Protein AF-A0A8J4EE66-F1 (afdb_monomer_lite)

Sequence (55 aa):
MPRRTERVGEPEDIAAAVAFLGFDDAAWITGHTLPVEGGVLTGPHPIDLSPPDTP

pLDDT: mean 83.83, std 15.21, range [49.06, 97.94]

Organism: NCBI:txid65505

InterPro domains:
  IPR002347 Short-chain dehydrogenase/reductase SDR [PF13561] (6-40)
  IPR036291 NAD(P)-binding domain superfamily [SSF51735] (6-41)

Structure (mmCIF, N/CA/C/O backbone):
data_AF-A0A8J4EE66-F1
#
_entry.id   AF-A0A8J4EE66-F1
#
loop_
_atom_site.group_PDB
_atom_site.id
_atom_site.type_symbol
_atom_site.label_atom_id
_atom_site.label_alt_id
_atom_site.label_comp_id
_atom_site.label_asym_id
_atom_site.label_entity_id
_atom_site.label_seq_id
_atom_site.pdbx_PDB_ins_code
_atom_site.Cartn_x
_atom_site.Cartn_y
_atom_site.Cartn_z
_atom_site.occupancy
_atom_site.B_iso_or_equiv
_atom_site.auth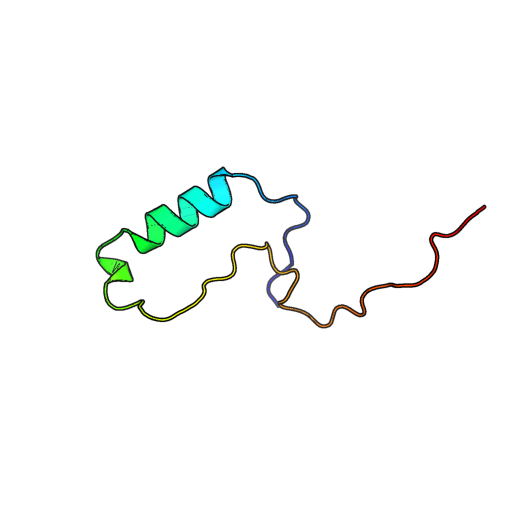_seq_id
_atom_site.auth_comp_id
_atom_site.auth_asym_id
_atom_site.auth_atom_id
_atom_site.pdbx_PDB_model_num
ATOM 1 N N . MET A 1 1 ? 0.740 -18.827 -14.784 1.00 49.06 1 MET A N 1
ATOM 2 C CA . MET A 1 1 ? 1.767 -17.980 -14.142 1.00 49.06 1 MET A CA 1
ATOM 3 C C . MET A 1 1 ? 1.408 -16.533 -14.447 1.00 49.06 1 MET A C 1
ATOM 5 O O . MET A 1 1 ? 1.234 -16.253 -15.631 1.00 49.06 1 MET A O 1
ATOM 9 N N . PRO A 1 2 ? 1.191 -15.654 -13.453 1.00 54.47 2 PRO A N 1
ATOM 10 C CA . PRO A 1 2 ? 0.934 -14.242 -13.730 1.00 54.47 2 PRO A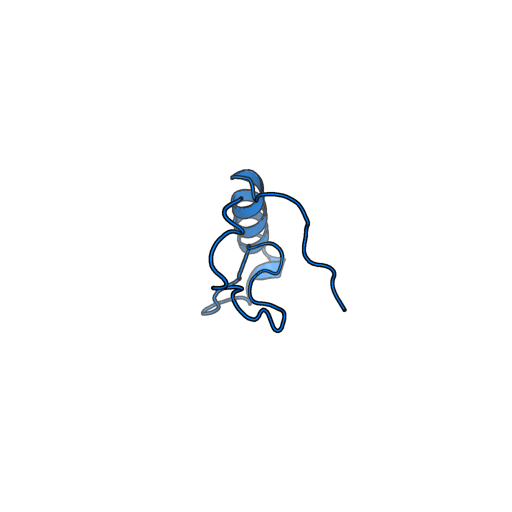 CA 1
ATOM 11 C C . PRO A 1 2 ? 2.142 -13.652 -14.468 1.00 54.47 2 PRO A C 1
ATOM 13 O O . PRO A 1 2 ? 3.287 -13.873 -14.076 1.00 54.47 2 PRO A O 1
ATOM 16 N N . ARG A 1 3 ? 1.888 -12.982 -15.593 1.00 60.62 3 ARG A N 1
ATOM 17 C CA . ARG A 1 3 ? 2.930 -12.356 -16.412 1.00 60.62 3 ARG A CA 1
ATOM 18 C C . ARG A 1 3 ? 3.345 -11.051 -15.731 1.00 60.62 3 ARG A C 1
ATOM 20 O O . ARG A 1 3 ? 2.473 -10.282 -15.338 1.00 60.62 3 ARG A O 1
ATOM 27 N N . ARG A 1 4 ? 4.652 -10.814 -15.593 1.00 62.56 4 ARG A N 1
ATOM 28 C CA . ARG A 1 4 ? 5.182 -9.531 -15.112 1.00 62.56 4 ARG A CA 1
ATOM 29 C C . ARG A 1 4 ? 4.716 -8.424 -16.056 1.00 62.56 4 ARG A C 1
ATOM 31 O O . ARG A 1 4 ? 4.701 -8.621 -17.273 1.00 62.56 4 ARG A O 1
ATOM 38 N N . THR A 1 5 ? 4.338 -7.280 -15.504 1.00 73.88 5 THR A N 1
ATOM 39 C CA . THR A 1 5 ? 3.998 -6.124 -16.331 1.00 73.88 5 THR A CA 1
ATOM 40 C C . THR A 1 5 ? 5.279 -5.595 -16.984 1.00 73.88 5 THR A C 1
ATOM 42 O O . THR A 1 5 ? 6.270 -5.357 -16.300 1.00 73.88 5 THR A O 1
ATOM 45 N N . GLU A 1 6 ? 5.274 -5.408 -18.306 1.00 78.25 6 GLU A N 1
ATOM 46 C CA . GLU A 1 6 ? 6.420 -4.890 -19.082 1.00 78.25 6 GLU A CA 1
ATOM 47 C C . GLU A 1 6 ? 6.543 -3.351 -19.018 1.00 78.25 6 GLU A C 1
ATOM 49 O O . GLU A 1 6 ? 7.253 -2.742 -19.813 1.00 78.25 6 GLU A O 1
ATOM 54 N N . ARG A 1 7 ? 5.841 -2.700 -18.080 1.00 87.56 7 ARG A N 1
ATOM 55 C CA . ARG A 1 7 ? 5.764 -1.238 -17.950 1.00 87.56 7 ARG A CA 1
ATOM 56 C C . ARG A 1 7 ? 6.394 -0.761 -16.644 1.00 87.56 7 ARG A C 1
ATOM 58 O O . ARG A 1 7 ? 6.358 -1.469 -15.639 1.00 87.56 7 ARG A O 1
ATOM 65 N N . VAL A 1 8 ? 6.917 0.462 -16.662 1.00 88.38 8 VAL A N 1
ATOM 66 C CA . VAL A 1 8 ? 7.376 1.163 -15.456 1.00 88.38 8 VAL A CA 1
ATOM 67 C C . VAL A 1 8 ? 6.161 1.586 -14.628 1.00 88.38 8 VAL A C 1
ATOM 69 O O . VAL A 1 8 ? 5.176 2.073 -15.180 1.00 88.38 8 VAL A O 1
ATOM 72 N N . GLY A 1 9 ? 6.224 1.364 -13.313 1.00 91.06 9 G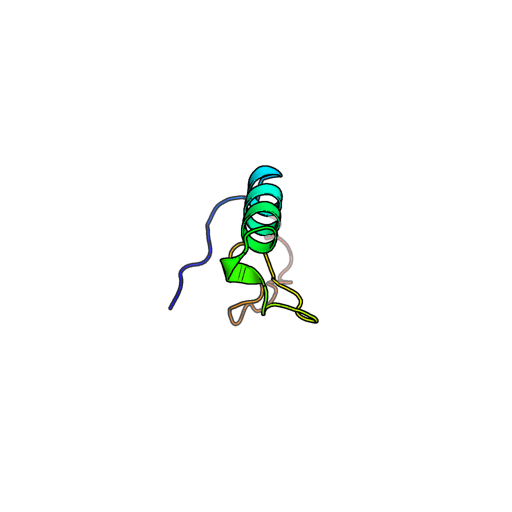LY A N 1
ATOM 73 C CA . GLY A 1 9 ? 5.178 1.801 -12.390 1.00 91.06 9 GLY A CA 1
ATOM 74 C C . GLY A 1 9 ? 5.063 3.324 -12.349 1.00 91.06 9 GLY A C 1
ATOM 75 O O . GLY A 1 9 ? 6.070 4.029 -12.401 1.00 91.06 9 GLY A O 1
ATOM 76 N N . GLU A 1 10 ? 3.837 3.814 -12.238 1.00 95.81 10 GLU A N 1
ATOM 77 C CA . GLU A 1 10 ? 3.511 5.238 -12.149 1.00 95.81 10 GLU A CA 1
ATOM 78 C C . GLU A 1 10 ? 2.959 5.559 -10.746 1.00 95.81 10 GLU A C 1
ATOM 80 O O . GLU A 1 10 ? 2.495 4.649 -10.047 1.00 95.81 10 GLU A O 1
ATOM 85 N N . PRO A 1 11 ? 3.008 6.822 -10.281 1.00 97.62 11 PRO A N 1
ATOM 86 C CA . PRO A 1 11 ? 2.470 7.209 -8.971 1.00 97.62 11 PRO A CA 1
ATOM 87 C C . PRO A 1 11 ? 1.022 6.748 -8.726 1.00 97.62 11 PRO A C 1
ATOM 89 O O . PRO A 1 11 ? 0.651 6.385 -7.606 1.00 97.62 11 PRO A O 1
ATOM 92 N N . GLU A 1 12 ? 0.222 6.714 -9.786 1.00 97.69 12 GLU A N 1
ATOM 93 C CA . GLU A 1 12 ? -1.176 6.299 -9.803 1.00 97.69 12 GLU A CA 1
ATOM 94 C C . GLU A 1 12 ? -1.358 4.832 -9.389 1.00 97.69 12 GLU A C 1
ATOM 96 O O . GLU A 1 12 ? -2.380 4.490 -8.794 1.00 97.69 12 GLU A O 1
ATOM 101 N N . ASP A 1 13 ? -0.361 3.974 -9.618 1.00 96.12 13 ASP A N 1
ATOM 102 C CA . ASP A 1 13 ? -0.418 2.565 -9.222 1.00 96.12 13 ASP A CA 1
ATOM 103 C C . ASP A 1 13 ? -0.385 2.402 -7.701 1.00 96.12 13 ASP A C 1
ATOM 105 O O . ASP A 1 13 ? -1.137 1.610 -7.127 1.00 96.12 13 ASP A O 1
ATOM 109 N N . ILE A 1 14 ? 0.455 3.196 -7.031 1.00 97.00 14 ILE A N 1
ATOM 110 C CA . ILE A 1 14 ? 0.504 3.236 -5.568 1.00 97.00 14 ILE A CA 1
ATOM 111 C C . ILE A 1 14 ? -0.762 3.896 -5.024 1.00 97.00 14 ILE A C 1
ATOM 113 O O . ILE A 1 14 ? -1.352 3.387 -4.071 1.00 97.00 14 ILE A O 1
ATOM 117 N N . ALA A 1 15 ? -1.215 4.993 -5.640 1.00 97.94 15 ALA A N 1
ATOM 118 C CA . ALA A 1 15 ? -2.441 5.673 -5.230 1.00 97.94 15 ALA A CA 1
ATOM 119 C C . ALA A 1 15 ? -3.664 4.743 -5.305 1.00 97.94 15 ALA A C 1
ATOM 121 O O . ALA A 1 15 ? -4.465 4.715 -4.372 1.00 97.94 15 ALA A O 1
ATOM 122 N N . ALA A 1 16 ? -3.775 3.932 -6.361 1.00 97.19 16 ALA A N 1
ATOM 123 C CA . ALA A 1 16 ? -4.834 2.939 -6.503 1.00 97.19 16 ALA A CA 1
ATOM 124 C C . ALA A 1 16 ? -4.758 1.847 -5.423 1.00 97.19 16 ALA A C 1
ATOM 126 O O . ALA A 1 16 ? -5.785 1.482 -4.850 1.00 97.19 16 ALA A O 1
ATOM 127 N N . ALA A 1 17 ? -3.558 1.357 -5.094 1.00 97.38 17 ALA A N 1
ATOM 128 C CA . ALA A 1 17 ? -3.379 0.372 -4.026 1.00 97.38 17 ALA A CA 1
ATOM 129 C C . ALA A 1 17 ? -3.738 0.934 -2.639 1.00 97.38 17 ALA A C 1
ATOM 131 O O . ALA A 1 17 ? -4.387 0.255 -1.842 1.00 97.38 17 ALA A O 1
ATOM 132 N N . VAL A 1 18 ? -3.370 2.188 -2.362 1.00 97.38 18 VAL A N 1
ATOM 133 C CA . VAL A 1 18 ? -3.756 2.890 -1.128 1.00 97.38 18 VAL A CA 1
ATOM 134 C C . VAL A 1 18 ? -5.267 3.108 -1.078 1.00 97.38 18 VAL A C 1
ATOM 136 O O . VAL A 1 18 ? -5.880 2.847 -0.047 1.00 97.38 18 VAL A O 1
ATOM 139 N N . ALA A 1 19 ? -5.879 3.538 -2.185 1.00 97.69 19 ALA A N 1
ATOM 140 C CA . ALA A 1 19 ? -7.326 3.713 -2.272 1.00 97.69 19 ALA A CA 1
ATOM 141 C C . ALA A 1 19 ? -8.073 2.396 -2.015 1.00 97.69 19 ALA A C 1
ATOM 143 O O . ALA A 1 19 ? -9.041 2.391 -1.261 1.00 97.69 19 ALA A O 1
ATOM 144 N N . PHE A 1 20 ? -7.582 1.278 -2.563 1.00 96.88 20 PHE A N 1
ATOM 145 C CA . PHE A 1 20 ? -8.115 -0.055 -2.279 1.00 96.88 20 PHE A CA 1
ATOM 146 C C . PHE A 1 20 ? -8.062 -0.399 -0.782 1.00 96.88 20 PHE A C 1
ATOM 148 O O . PHE A 1 20 ? -9.071 -0.816 -0.221 1.00 96.88 20 PHE A O 1
ATOM 155 N N . LEU A 1 21 ? -6.916 -0.182 -0.123 1.00 97.19 21 LEU A N 1
ATOM 156 C CA . LEU A 1 21 ? -6.773 -0.419 1.321 1.00 97.19 21 LEU A CA 1
ATOM 157 C C . LEU A 1 21 ? -7.640 0.516 2.179 1.00 97.19 21 LEU A C 1
ATOM 159 O O . LEU A 1 21 ? -7.891 0.216 3.342 1.00 97.19 21 LEU A O 1
ATOM 163 N N . GLY A 1 22 ? -8.086 1.642 1.621 1.00 96.56 22 GLY A N 1
ATOM 164 C CA . GLY A 1 22 ? -8.998 2.574 2.276 1.00 96.56 22 GLY A CA 1
ATOM 165 C C . GLY A 1 22 ? -10.473 2.164 2.236 1.00 96.56 22 GLY A C 1
ATOM 166 O O . GLY A 1 22 ? -11.276 2.819 2.896 1.00 96.56 22 GLY A O 1
ATOM 167 N N . PHE A 1 23 ? -10.852 1.131 1.476 1.00 97.38 23 PHE A N 1
ATOM 168 C CA . PHE A 1 23 ? -12.240 0.665 1.410 1.00 97.38 23 PHE A CA 1
ATOM 169 C C . PHE A 1 23 ? -12.619 -0.241 2.585 1.00 97.38 23 PHE A C 1
ATOM 171 O O . PHE A 1 23 ? -11.787 -0.970 3.121 1.00 97.38 23 PHE A O 1
ATOM 178 N N . ASP A 1 24 ? -13.913 -0.264 2.923 1.00 97.56 24 ASP A N 1
ATOM 179 C CA . ASP A 1 24 ? -14.463 -1.114 3.990 1.00 97.56 24 ASP A CA 1
ATOM 180 C C . ASP A 1 24 ? -14.190 -2.610 3.753 1.00 97.56 24 ASP A C 1
ATOM 182 O O . ASP A 1 24 ? -13.961 -3.366 4.697 1.00 97.56 24 ASP A O 1
ATOM 186 N N . ASP A 1 25 ? -14.123 -3.038 2.491 1.00 97.19 25 ASP A N 1
ATOM 187 C CA . ASP A 1 25 ? -13.802 -4.421 2.119 1.00 97.19 25 ASP A CA 1
ATOM 188 C C . ASP A 1 25 ? -12.378 -4.837 2.536 1.00 97.19 25 ASP A C 1
ATOM 190 O O . ASP A 1 25 ? -12.095 -6.026 2.702 1.00 97.19 25 ASP A O 1
ATOM 194 N N . ALA A 1 26 ? -11.479 -3.872 2.753 1.00 97.69 26 ALA A N 1
ATOM 195 C CA . ALA A 1 26 ? -10.125 -4.107 3.239 1.00 97.69 26 ALA A CA 1
ATOM 196 C C . ALA A 1 26 ? -10.019 -4.098 4.778 1.00 97.69 26 ALA A C 1
ATOM 198 O O . ALA A 1 26 ? -8.917 -4.255 5.299 1.00 97.69 26 ALA A O 1
ATOM 199 N N . ALA A 1 27 ? -11.126 -3.975 5.528 1.00 97.38 27 ALA A N 1
ATOM 200 C CA . ALA A 1 27 ? -11.111 -3.783 6.988 1.00 97.38 27 ALA A CA 1
ATOM 201 C C . ALA A 1 27 ? -10.383 -4.882 7.787 1.00 97.38 27 ALA A C 1
ATOM 203 O O . ALA A 1 27 ? -9.928 -4.640 8.905 1.00 97.38 27 ALA A O 1
ATOM 204 N N . TRP A 1 28 ? -10.254 -6.087 7.226 1.00 97.00 28 TRP A N 1
ATOM 205 C CA . TRP A 1 28 ? -9.517 -7.196 7.845 1.00 97.00 28 TRP A CA 1
ATOM 206 C C . TRP A 1 28 ? -8.052 -7.315 7.400 1.00 97.00 28 TRP A C 1
ATOM 208 O O . TRP A 1 28 ? -7.330 -8.183 7.890 1.00 97.00 28 TRP A O 1
ATOM 218 N N . ILE A 1 29 ? -7.584 -6.452 6.498 1.00 96.44 29 ILE A N 1
ATOM 219 C CA . ILE A 1 29 ? -6.205 -6.446 6.009 1.00 96.44 29 ILE A CA 1
ATOM 220 C C . ILE A 1 29 ? -5.383 -5.511 6.898 1.00 96.44 29 ILE A C 1
ATOM 222 O O . ILE A 1 29 ? -5.374 -4.296 6.730 1.00 96.44 29 ILE A O 1
ATOM 226 N N . THR A 1 30 ? -4.667 -6.085 7.863 1.00 95.94 30 THR A N 1
ATOM 227 C CA . THR A 1 30 ? -3.803 -5.339 8.786 1.00 95.94 30 THR A CA 1
ATOM 228 C C . THR A 1 30 ? -2.499 -6.085 9.046 1.00 95.94 30 THR A C 1
ATOM 230 O O . THR A 1 30 ? -2.448 -7.308 8.948 1.00 95.94 30 THR A O 1
ATOM 233 N N . GLY A 1 31 ? -1.422 -5.355 9.351 1.00 96.69 31 GLY A N 1
ATOM 234 C CA . GLY A 1 31 ? -0.112 -5.944 9.659 1.00 96.69 31 GLY A CA 1
ATOM 235 C C . GLY A 1 31 ? 0.599 -6.605 8.470 1.00 96.69 31 GLY A C 1
ATOM 236 O O . GLY A 1 31 ? 1.543 -7.366 8.673 1.00 96.69 31 GLY A O 1
ATOM 237 N N . HIS A 1 32 ? 0.166 -6.322 7.239 1.00 95.44 32 HIS A N 1
ATOM 238 C CA . HIS A 1 32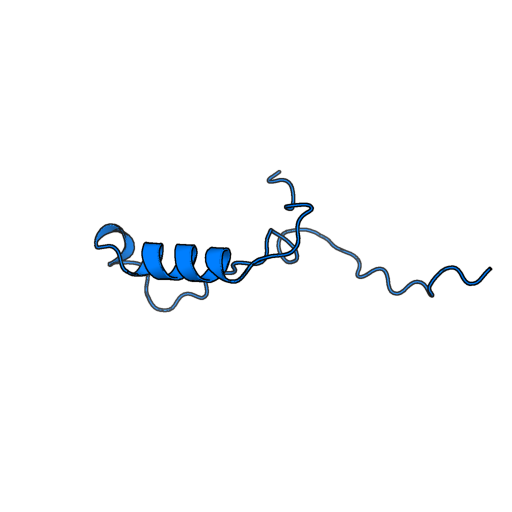 ? 0.726 -6.897 6.019 1.00 95.44 32 HIS A CA 1
ATOM 239 C C . HIS A 1 32 ? 1.400 -5.840 5.144 1.00 95.44 32 HIS A C 1
ATOM 241 O O . HIS A 1 32 ? 0.918 -4.717 5.011 1.00 95.44 32 HIS A O 1
ATOM 247 N N . THR A 1 33 ? 2.486 -6.238 4.485 1.00 94.25 33 THR A N 1
ATOM 248 C CA . THR A 1 33 ? 3.093 -5.474 3.392 1.00 94.25 33 THR A CA 1
ATOM 249 C C . THR A 1 33 ? 2.485 -5.945 2.077 1.00 94.25 33 THR A C 1
ATOM 251 O O . THR A 1 33 ? 2.526 -7.140 1.788 1.00 94.25 33 THR A O 1
ATOM 254 N N . LEU A 1 34 ? 1.954 -5.020 1.274 1.00 93.56 34 LEU A N 1
ATOM 255 C CA . LEU A 1 34 ? 1.414 -5.291 -0.060 1.00 93.56 34 LEU A CA 1
ATOM 256 C C . LEU A 1 34 ? 2.401 -4.788 -1.130 1.00 93.56 34 LEU A C 1
ATOM 258 O O . LEU A 1 34 ? 2.503 -3.576 -1.324 1.00 93.56 34 LEU A O 1
ATOM 262 N N . PRO A 1 35 ? 3.145 -5.671 -1.823 1.00 92.25 35 PRO A N 1
ATOM 263 C CA . PRO A 1 35 ? 4.020 -5.259 -2.915 1.00 92.25 35 PRO A CA 1
ATOM 264 C C . PRO A 1 35 ? 3.216 -4.753 -4.118 1.00 92.25 35 PRO A C 1
ATOM 266 O O . PRO A 1 35 ? 2.364 -5.463 -4.649 1.00 92.25 35 PRO A O 1
ATOM 269 N N . VAL A 1 36 ? 3.532 -3.542 -4.579 1.00 94.06 36 VAL A N 1
ATOM 270 C CA . VAL A 1 36 ? 2.942 -2.912 -5.773 1.00 94.06 36 VAL A CA 1
ATOM 271 C C . VAL A 1 36 ? 4.069 -2.605 -6.754 1.00 94.06 36 VAL A C 1
ATOM 273 O O . VAL A 1 36 ? 4.496 -1.469 -6.922 1.00 94.06 36 VAL A O 1
ATOM 276 N N . GLU A 1 37 ? 4.644 -3.663 -7.320 1.00 90.75 37 GLU A N 1
ATOM 277 C CA . GLU A 1 37 ? 5.914 -3.576 -8.058 1.00 90.75 37 GLU A CA 1
ATOM 278 C C . GLU A 1 37 ? 5.853 -4.192 -9.474 1.00 90.75 37 GLU A C 1
ATOM 280 O O . GLU A 1 37 ? 6.807 -4.128 -10.246 1.00 90.75 37 GLU A O 1
ATOM 285 N N . GLY A 1 38 ? 4.691 -4.724 -9.871 1.00 88.75 38 GLY A N 1
ATOM 286 C CA . GLY A 1 38 ? 4.479 -5.290 -11.208 1.00 88.75 38 GLY A CA 1
ATOM 287 C C . GLY A 1 38 ? 5.015 -6.715 -11.403 1.00 88.75 38 GLY A C 1
ATOM 288 O O . GLY A 1 38 ? 4.922 -7.235 -12.516 1.00 88.75 38 GLY A O 1
ATOM 289 N N . GLY A 1 39 ? 5.535 -7.364 -10.355 1.00 87.12 39 GLY A N 1
ATOM 290 C CA . GLY A 1 39 ? 5.931 -8.780 -10.328 1.00 87.12 39 GLY A CA 1
ATOM 291 C C . GLY A 1 39 ? 7.445 -9.046 -10.386 1.00 87.12 39 GLY A C 1
ATOM 292 O O . GLY A 1 39 ? 7.850 -10.191 -10.572 1.00 87.12 39 GLY A O 1
ATOM 293 N N . VAL A 1 40 ? 8.278 -8.015 -10.235 1.00 81.88 40 VAL A N 1
ATOM 294 C CA . VAL A 1 40 ? 9.737 -8.024 -10.036 1.00 81.88 40 VAL A CA 1
ATOM 295 C C . VAL A 1 40 ? 10.188 -9.072 -9.020 1.00 81.88 40 VAL A C 1
ATOM 297 O O . VAL A 1 40 ? 11.138 -9.797 -9.305 1.00 81.88 40 VAL A O 1
ATOM 300 N N . LEU A 1 41 ? 9.527 -9.183 -7.865 1.00 81.94 41 LEU A N 1
ATOM 301 C CA . LEU A 1 41 ? 9.934 -10.092 -6.784 1.00 81.94 41 LEU A CA 1
ATOM 302 C C . LEU A 1 41 ? 9.210 -11.446 -6.831 1.00 81.94 41 LEU A C 1
ATOM 304 O O . LEU A 1 41 ? 9.456 -12.310 -5.994 1.00 81.94 41 LEU A O 1
ATOM 308 N N . THR A 1 42 ? 8.307 -11.645 -7.795 1.00 78.00 42 THR A N 1
ATOM 309 C CA . THR A 1 42 ? 7.360 -12.777 -7.803 1.00 78.00 42 THR A CA 1
ATOM 310 C C . THR A 1 42 ? 7.847 -13.978 -8.637 1.00 78.00 42 THR A C 1
ATOM 312 O O . THR A 1 42 ? 7.189 -15.015 -8.677 1.00 78.00 42 THR A O 1
ATOM 315 N N . GLY A 1 43 ? 9.013 -13.893 -9.287 1.00 67.81 43 GLY A N 1
ATOM 316 C CA . GLY A 1 43 ? 9.579 -14.977 -10.102 1.00 67.81 43 GLY A CA 1
ATOM 317 C C . GLY A 1 43 ? 11.059 -15.251 -9.817 1.00 67.81 43 GLY A C 1
ATOM 318 O O . GLY A 1 43 ? 11.732 -14.412 -9.218 1.00 67.81 43 GLY A O 1
ATOM 319 N N . PRO A 1 44 ? 11.597 -16.407 -10.254 1.00 59.81 44 PRO A N 1
ATOM 320 C CA . PRO A 1 44 ? 13.025 -16.684 -10.191 1.00 59.81 44 PRO A CA 1
ATOM 321 C C . PRO A 1 44 ? 13.731 -15.764 -11.188 1.00 59.81 44 PRO A C 1
ATOM 323 O O . PRO A 1 44 ? 13.849 -16.088 -12.365 1.00 59.81 44 PRO A O 1
ATOM 326 N N . HIS A 1 45 ? 14.154 -14.588 -10.740 1.00 57.81 45 HIS A N 1
ATOM 327 C CA . HIS A 1 45 ? 15.041 -13.743 -11.523 1.00 57.81 45 HIS A CA 1
ATOM 328 C C . HIS A 1 45 ? 16.461 -13.992 -11.010 1.00 57.81 45 HIS A C 1
ATOM 330 O O . HIS A 1 45 ? 16.796 -13.533 -9.915 1.00 57.81 45 HIS A O 1
ATOM 336 N N . PRO A 1 46 ? 17.325 -14.702 -11.759 1.00 56.59 46 PRO A N 1
ATOM 337 C CA . PRO A 1 46 ? 18.746 -14.443 -11.636 1.00 56.59 46 PRO A CA 1
ATOM 338 C C . PRO A 1 46 ? 18.884 -12.966 -11.984 1.00 56.59 46 PRO A C 1
ATOM 340 O O . PRO A 1 46 ? 18.548 -12.563 -13.096 1.00 56.59 46 PRO A O 1
ATOM 343 N N . ILE A 1 47 ? 19.240 -12.128 -11.016 1.00 59.97 47 ILE A N 1
ATOM 344 C CA . ILE A 1 47 ? 19.740 -10.789 -11.320 1.00 59.97 47 ILE A CA 1
ATOM 345 C C . ILE A 1 47 ? 20.846 -11.021 -12.347 1.00 59.97 47 ILE A C 1
ATOM 347 O O . ILE A 1 47 ? 21.838 -11.677 -12.027 1.00 59.97 47 ILE A O 1
ATOM 351 N N . ASP A 1 48 ? 20.617 -10.615 -13.593 1.00 64.88 48 ASP A N 1
ATOM 352 C CA . ASP A 1 48 ? 21.622 -10.753 -14.632 1.00 64.88 48 ASP A CA 1
ATOM 353 C C . ASP A 1 48 ? 22.686 -9.696 -14.353 1.00 64.88 48 ASP A C 1
ATOM 355 O O . ASP A 1 48 ? 22.569 -8.536 -14.736 1.00 64.88 48 ASP A O 1
ATOM 359 N N . LEU A 1 49 ? 23.664 -10.101 -13.544 1.00 68.12 49 LEU A N 1
ATOM 360 C CA . LEU A 1 49 ? 24.858 -9.332 -13.220 1.00 68.12 49 LEU A CA 1
ATOM 361 C C . LEU A 1 49 ? 25.941 -9.527 -14.282 1.00 68.12 49 LEU A C 1
ATOM 363 O O . LEU A 1 49 ? 27.090 -9.144 -14.043 1.00 68.12 49 LEU A O 1
ATOM 367 N N . SER A 1 50 ? 25.618 -10.156 -15.419 1.00 72.81 50 SER A N 1
ATOM 368 C CA . SER A 1 50 ? 26.549 -10.193 -16.534 1.00 72.81 50 SER A CA 1
ATOM 369 C C . SER A 1 50 ? 26.903 -8.748 -16.891 1.00 72.81 50 S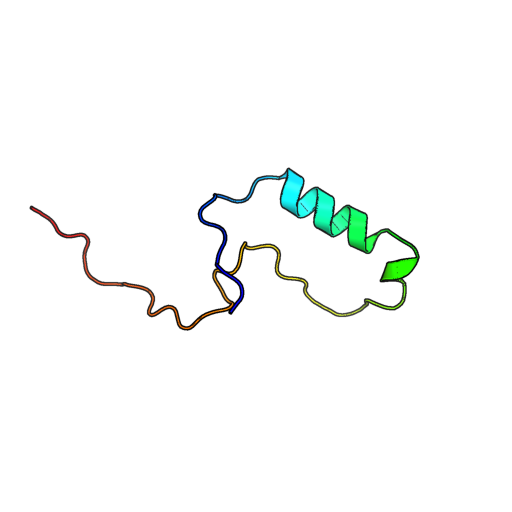ER A C 1
ATOM 371 O O . SER A 1 50 ? 26.027 -7.875 -16.878 1.00 72.81 50 SER A O 1
ATOM 373 N N . PRO A 1 51 ? 28.189 -8.454 -17.139 1.00 73.81 51 PRO A N 1
ATOM 374 C CA . PRO A 1 51 ? 28.596 -7.136 -17.597 1.00 73.81 51 PRO A CA 1
ATOM 375 C C . PRO A 1 51 ? 27.725 -6.725 -18.789 1.00 73.81 51 PRO A C 1
ATOM 377 O O . PRO A 1 51 ? 27.406 -7.596 -19.601 1.00 73.81 51 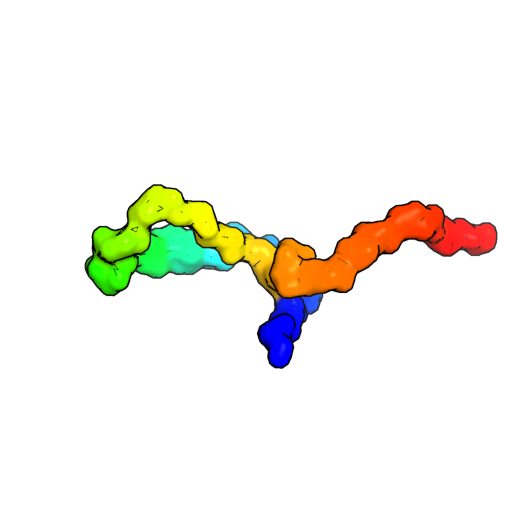PRO A O 1
ATOM 380 N N . PRO A 1 52 ? 27.340 -5.440 -18.923 1.00 73.88 52 PRO A N 1
ATOM 381 C CA . PRO A 1 52 ? 26.705 -4.995 -20.154 1.00 73.88 52 PRO A CA 1
ATOM 382 C C . PRO A 1 52 ? 27.625 -5.404 -21.300 1.00 73.88 52 PRO A C 1
ATOM 384 O O . PRO A 1 52 ? 28.830 -5.141 -21.209 1.00 73.88 52 PRO A O 1
ATOM 387 N N . ASP A 1 53 ? 27.078 -6.070 -22.321 1.00 74.62 53 ASP A N 1
ATOM 388 C CA . ASP A 1 53 ? 27.819 -6.400 -23.534 1.00 74.62 53 ASP A CA 1
ATOM 389 C C . ASP A 1 53 ? 28.415 -5.093 -24.061 1.00 74.62 53 ASP A C 1
ATOM 391 O O . ASP A 1 53 ? 27.741 -4.233 -24.631 1.00 74.62 53 ASP A O 1
ATOM 395 N N . THR A 1 54 ? 29.687 -4.895 -23.737 1.00 57.50 54 THR A N 1
ATOM 396 C CA . THR A 1 54 ? 30.487 -3.808 -24.274 1.00 57.50 54 THR A CA 1
ATOM 397 C C . THR A 1 54 ? 30.805 -4.247 -25.698 1.00 57.50 54 THR A C 1
ATOM 399 O O . THR A 1 54 ? 31.093 -5.434 -25.879 1.00 57.50 54 THR A O 1
ATOM 402 N N . PRO A 1 55 ? 30.701 -3.364 -26.707 1.00 63.72 55 PRO A N 1
ATOM 403 C CA . PRO A 1 55 ? 31.061 -3.744 -28.069 1.00 63.72 55 PRO A CA 1
ATOM 404 C C . PRO A 1 55 ? 32.475 -4.332 -28.149 1.00 63.72 55 PRO A C 1
ATOM 406 O O . PRO A 1 55 ? 33.353 -3.883 -27.371 1.00 63.72 55 PRO A O 1
#

Secondary structure (DSSP, 8-state):
-PPPPSS---HHHHHHHHHHHTSGGGTT--S-----SSSTTSS------SPP---

Foldseek 3Di:
DDDQDPDFDDPVLVVVVVVVCVDPVVVVPPPDDDDSGRCPPPDPDPPPPPPPPDD

Radius of gyration: 16.09 Å; chains: 1; bounding box: 46×25×38 Å